Protein AF-A0A7V7C2B7-F1 (afdb_monomer)

Structure (mmCIF, N/CA/C/O backbone):
data_AF-A0A7V7C2B7-F1
#
_entry.id   AF-A0A7V7C2B7-F1
#
loop_
_atom_site.group_PDB
_atom_site.id
_atom_site.type_symbol
_atom_site.label_atom_id
_atom_site.label_alt_id
_atom_site.label_comp_id
_atom_site.label_asym_id
_atom_site.label_entity_id
_atom_site.label_seq_id
_atom_site.pdbx_PDB_ins_code
_atom_site.Cartn_x
_atom_site.Cartn_y
_atom_site.Cartn_z
_atom_site.occupancy
_atom_site.B_iso_or_equiv
_atom_site.auth_seq_id
_atom_site.auth_comp_id
_atom_site.auth_asym_id
_atom_site.auth_atom_id
_atom_site.pdbx_PDB_model_num
ATOM 1 N N . MET A 1 1 ? -8.144 16.077 -2.745 1.00 39.34 1 MET A N 1
ATOM 2 C CA . MET A 1 1 ? -8.833 15.819 -4.033 1.00 39.34 1 MET A CA 1
ATOM 3 C C . MET A 1 1 ? -8.145 14.606 -4.658 1.00 39.34 1 MET A C 1
ATOM 5 O O . MET A 1 1 ? -6.960 14.705 -4.911 1.00 39.34 1 MET A O 1
ATOM 9 N N . ARG A 1 2 ? -8.727 13.395 -4.567 1.00 42.34 2 ARG A N 1
ATOM 10 C CA . ARG A 1 2 ? -9.451 12.706 -5.670 1.00 42.34 2 ARG A CA 1
ATOM 11 C C . ARG A 1 2 ? -8.546 12.534 -6.910 1.00 42.34 2 ARG A C 1
ATOM 13 O O . ARG A 1 2 ? -8.153 13.550 -7.449 1.00 42.34 2 ARG A O 1
ATOM 20 N N . LYS A 1 3 ? -8.220 11.371 -7.480 1.00 42.06 3 LYS A N 1
ATOM 21 C CA . LYS A 1 3 ? -8.627 9.955 -7.394 1.00 42.06 3 LYS A CA 1
ATOM 22 C C . LYS A 1 3 ? -7.501 9.170 -8.101 1.00 42.06 3 LYS A C 1
ATOM 24 O O . LYS A 1 3 ? -7.078 9.616 -9.162 1.00 42.06 3 LYS A O 1
ATOM 29 N N . LEU A 1 4 ? -7.080 8.012 -7.596 1.00 44.50 4 LEU A N 1
ATOM 30 C CA . LEU A 1 4 ? -6.354 7.027 -8.406 1.00 44.50 4 LEU A CA 1
ATOM 31 C C . LEU A 1 4 ? -7.208 5.762 -8.434 1.00 44.50 4 LEU A C 1
ATOM 33 O O . LEU A 1 4 ? -7.386 5.100 -7.418 1.00 44.50 4 LEU A O 1
ATOM 37 N N . ALA A 1 5 ? -7.813 5.501 -9.586 1.00 47.56 5 ALA A N 1
ATOM 38 C CA . ALA A 1 5 ? -8.548 4.281 -9.863 1.00 47.56 5 ALA A CA 1
ATOM 39 C C . ALA A 1 5 ? -8.160 3.847 -11.274 1.00 47.56 5 ALA A C 1
ATOM 41 O O . ALA A 1 5 ? -8.656 4.397 -12.253 1.00 47.56 5 ALA A O 1
ATOM 42 N N . ILE A 1 6 ? -7.241 2.889 -11.366 1.00 46.31 6 ILE A N 1
ATOM 43 C CA . ILE A 1 6 ? -7.033 2.097 -12.575 1.00 46.31 6 ILE A CA 1
ATOM 44 C C . ILE A 1 6 ? -7.270 0.651 -12.149 1.00 46.31 6 ILE A C 1
ATOM 46 O O . ILE A 1 6 ? -6.429 0.019 -11.516 1.00 46.31 6 ILE A O 1
ATOM 50 N N . LEU A 1 7 ? -8.486 0.184 -12.422 1.00 43.44 7 LEU A N 1
ATOM 51 C CA . LEU A 1 7 ? -8.894 -1.211 -12.326 1.00 43.44 7 LEU A CA 1
ATOM 52 C C . LEU A 1 7 ? -8.332 -1.944 -13.547 1.00 43.44 7 LEU A C 1
ATOM 54 O O . LEU A 1 7 ? -8.734 -1.662 -14.674 1.00 43.44 7 LEU A O 1
ATOM 58 N N . ILE A 1 8 ? -7.407 -2.876 -13.322 1.00 43.97 8 ILE A N 1
ATOM 59 C CA . ILE A 1 8 ? -6.952 -3.822 -14.343 1.00 43.97 8 ILE A CA 1
ATOM 60 C C . ILE A 1 8 ? -7.980 -4.954 -14.393 1.00 43.97 8 ILE A C 1
ATOM 62 O O . ILE A 1 8 ? -8.055 -5.777 -13.483 1.00 43.97 8 ILE A O 1
ATOM 66 N N . ALA A 1 9 ? -8.787 -4.983 -15.451 1.00 42.19 9 ALA A N 1
ATOM 67 C CA . ALA A 1 9 ? -9.607 -6.137 -15.787 1.00 42.19 9 ALA A CA 1
ATOM 68 C C . ALA A 1 9 ? -8.742 -7.135 -16.574 1.00 42.19 9 ALA A C 1
ATOM 70 O O . ALA A 1 9 ? -8.445 -6.916 -17.747 1.00 42.19 9 ALA A O 1
ATOM 71 N N . LEU A 1 10 ? -8.322 -8.223 -15.920 1.00 39.19 10 LEU A N 1
ATOM 72 C CA . LEU A 1 10 ? -7.831 -9.416 -16.609 1.00 39.19 10 LEU A CA 1
ATOM 73 C C . LEU A 1 10 ? -8.998 -10.048 -17.377 1.00 39.19 10 LEU A C 1
ATOM 75 O O . LEU A 1 10 ? -9.906 -10.613 -16.769 1.00 39.19 10 LEU A O 1
ATOM 79 N N . ALA A 1 11 ? -8.954 -9.974 -18.705 1.00 40.75 11 ALA A N 1
ATOM 80 C CA . ALA A 1 11 ? -9.748 -10.830 -19.574 1.00 40.75 11 ALA A CA 1
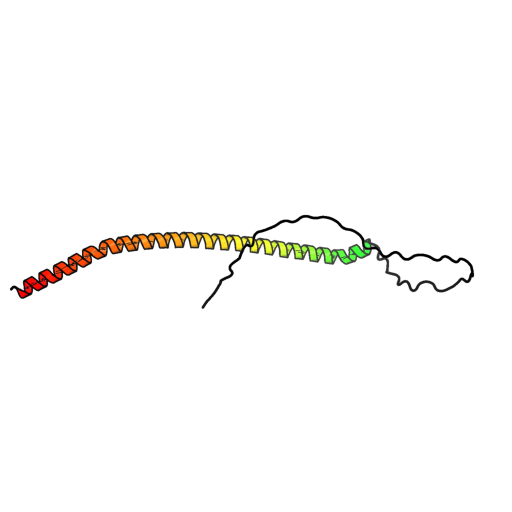ATOM 81 C C . ALA A 1 11 ? -8.902 -12.042 -19.981 1.00 40.75 11 ALA A C 1
ATOM 83 O O . ALA A 1 11 ? -7.769 -11.919 -20.445 1.00 40.75 11 ALA A O 1
ATOM 84 N N . VAL A 1 12 ? -9.475 -13.211 -19.736 1.00 40.38 12 VAL A N 1
ATOM 85 C CA . VAL A 1 12 ? -8.921 -14.545 -19.935 1.00 40.38 12 VAL A CA 1
ATOM 86 C C . VAL A 1 12 ? -9.455 -15.099 -21.272 1.00 40.38 12 VAL A C 1
ATOM 88 O O . VAL A 1 12 ? -10.630 -14.888 -21.565 1.00 40.38 12 VAL A O 1
ATOM 91 N N . LEU A 1 13 ? -8.603 -15.865 -21.985 1.00 39.09 13 LEU A N 1
ATOM 92 C CA . LEU A 1 13 ? -8.836 -16.792 -23.131 1.00 39.09 13 LEU A CA 1
ATOM 93 C C . LEU A 1 13 ? -8.844 -16.228 -24.576 1.00 39.09 13 LEU A C 1
ATOM 95 O O . LEU A 1 13 ? -9.193 -15.068 -24.768 1.00 39.09 13 LEU A O 1
ATOM 99 N N . PRO A 1 14 ? -8.628 -17.073 -25.620 1.00 45.38 14 PRO A N 1
ATOM 100 C CA . PRO A 1 14 ? -7.891 -18.350 -25.704 1.00 45.38 14 PRO A CA 1
ATOM 101 C C . PRO A 1 14 ? -6.882 -18.416 -26.881 1.00 45.38 14 PRO A C 1
ATOM 103 O O . PRO A 1 14 ? -6.876 -17.594 -27.793 1.00 45.38 14 PRO A O 1
ATOM 106 N N . ALA A 1 15 ? -6.050 -19.459 -26.868 1.00 42.66 15 ALA A N 1
ATOM 107 C CA . ALA A 1 15 ? -5.231 -19.894 -27.995 1.00 42.66 15 ALA A CA 1
ATOM 108 C C . ALA A 1 15 ? -6.091 -20.430 -29.159 1.00 42.66 15 ALA A C 1
ATOM 110 O O . ALA A 1 15 ? -6.954 -21.273 -28.930 1.00 42.66 15 ALA A O 1
ATOM 111 N N . CYS A 1 16 ? -5.779 -20.020 -30.393 1.00 32.41 16 CYS A N 1
ATOM 112 C CA . CYS A 1 16 ? -6.089 -20.760 -31.620 1.00 32.41 16 CYS A CA 1
ATOM 113 C C . CYS A 1 16 ? -4.839 -20.783 -32.510 1.00 32.41 16 CYS A C 1
ATOM 115 O O . CYS A 1 16 ? -4.294 -19.738 -32.864 1.00 32.41 16 CYS A O 1
ATOM 117 N N . SER A 1 17 ? -4.383 -21.997 -32.815 1.00 39.88 17 SER A N 1
ATOM 118 C CA . SER A 1 17 ? -3.504 -22.319 -33.942 1.00 39.88 17 SER A CA 1
ATOM 119 C C . SER A 1 17 ? -4.346 -22.463 -35.211 1.00 39.88 17 SER A C 1
ATOM 121 O O . SER A 1 17 ? -5.490 -22.878 -35.086 1.00 39.88 17 SER A O 1
ATOM 123 N N . ASP A 1 18 ? -3.773 -22.121 -36.369 1.00 35.88 18 ASP A N 1
ATOM 124 C CA . ASP A 1 18 ? -3.943 -22.727 -37.715 1.00 35.88 18 ASP A CA 1
ATOM 125 C C . ASP A 1 18 ? -3.285 -21.752 -38.721 1.00 35.88 18 ASP A C 1
ATOM 127 O O . ASP A 1 18 ? -3.603 -20.568 -38.742 1.00 35.88 18 ASP A O 1
ATOM 131 N N . SER A 1 19 ? -2.127 -22.042 -39.324 1.00 36.00 19 SER A N 1
ATOM 132 C CA . SER A 1 19 ? -1.811 -22.983 -40.415 1.00 36.00 19 SER A CA 1
ATOM 133 C C . SER A 1 19 ? -2.346 -22.563 -41.801 1.00 36.00 19 SER A C 1
ATOM 135 O O . SER A 1 19 ? -3.545 -22.479 -42.007 1.00 36.00 19 SER A O 1
ATOM 137 N N . GLN A 1 20 ? -1.382 -22.293 -42.698 1.00 37.53 20 GLN A N 1
ATOM 138 C CA . GLN A 1 20 ? -1.354 -22.289 -44.177 1.00 37.53 20 GLN A CA 1
ATOM 139 C C . GLN A 1 20 ? -2.621 -22.026 -45.014 1.00 37.53 20 GLN A C 1
ATOM 141 O O . GLN A 1 20 ? -3.570 -22.785 -44.947 1.00 37.53 20 GLN A O 1
ATOM 146 N N . GLU A 1 21 ? -2.495 -21.093 -45.970 1.00 34.81 21 GLU A N 1
ATOM 147 C CA . GLU A 1 21 ? -2.873 -21.191 -47.402 1.00 34.81 21 GLU A CA 1
ATOM 148 C C . GLU A 1 21 ? -2.442 -19.854 -48.064 1.00 34.81 21 GLU A C 1
ATOM 150 O O . GLU A 1 21 ? -2.588 -18.790 -47.478 1.00 34.81 21 GLU A O 1
ATOM 155 N N . GLY A 1 22 ? -1.773 -19.762 -49.213 1.00 31.66 22 GLY A N 1
ATOM 156 C CA . GLY A 1 22 ? -1.848 -20.621 -50.383 1.00 31.66 22 GLY A CA 1
ATOM 157 C C . GLY A 1 22 ? -2.735 -19.978 -51.457 1.00 31.66 22 GLY A C 1
ATOM 158 O O . GLY A 1 22 ? -3.903 -20.298 -51.554 1.00 31.66 22 GLY A O 1
ATOM 159 N N . GLN A 1 23 ? -2.138 -19.126 -52.301 1.00 33.81 23 GLN A N 1
ATOM 160 C CA . GLN A 1 23 ? -2.431 -19.036 -53.743 1.00 33.81 23 GLN A CA 1
ATOM 161 C C . GLN A 1 23 ? -3.825 -18.559 -54.236 1.00 33.81 23 GLN A C 1
ATOM 163 O O . GLN A 1 23 ? -4.779 -19.316 -54.351 1.00 33.81 23 GLN A O 1
ATOM 168 N N . ALA A 1 24 ? -3.858 -17.336 -54.777 1.00 35.16 24 ALA A N 1
ATOM 169 C CA . ALA A 1 24 ? -4.705 -16.947 -55.915 1.00 35.16 24 ALA A CA 1
ATOM 170 C C . ALA A 1 24 ? -3.761 -16.288 -56.942 1.00 35.16 24 ALA A C 1
ATOM 172 O O . ALA A 1 24 ? -3.213 -15.224 -56.681 1.00 35.16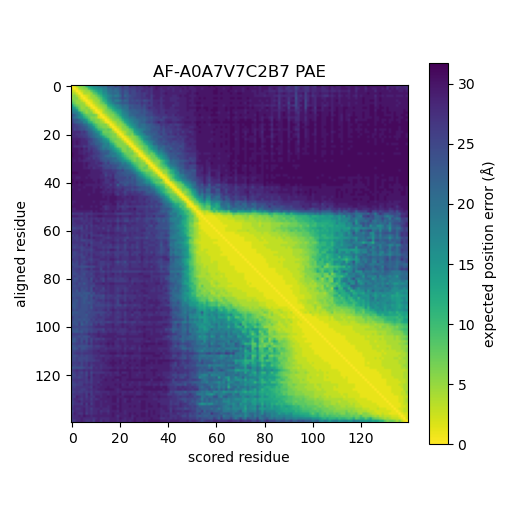 24 ALA A O 1
ATOM 173 N N . ARG A 1 25 ? -3.239 -16.993 -57.951 1.00 31.33 25 ARG A N 1
ATOM 174 C CA . ARG A 1 25 ? -3.862 -17.437 -59.211 1.00 31.33 25 ARG A CA 1
ATOM 175 C C . ARG A 1 25 ? -4.441 -16.275 -60.028 1.00 31.33 25 ARG A C 1
ATOM 177 O O . ARG A 1 25 ? -5.519 -15.772 -59.741 1.00 31.33 25 ARG A O 1
ATOM 184 N N . SER A 1 26 ? -3.733 -15.907 -61.093 1.00 37.88 26 SER A N 1
ATOM 185 C CA . SER A 1 26 ? -4.321 -15.453 -62.358 1.00 37.88 26 SER A CA 1
ATOM 186 C C . SER A 1 26 ? -3.334 -15.773 -63.480 1.00 37.88 26 SER A C 1
ATOM 188 O O . SER A 1 26 ? -2.294 -15.137 -63.629 1.00 37.88 26 SER A O 1
ATOM 190 N N . GLU A 1 27 ? -3.655 -16.851 -64.191 1.00 37.03 27 GLU A N 1
ATOM 191 C CA . GLU A 1 27 ? -3.073 -17.283 -65.458 1.00 37.03 27 GLU A CA 1
ATOM 192 C C . GLU A 1 27 ? -3.423 -16.279 -66.566 1.00 37.03 27 GLU A C 1
ATOM 194 O O . GLU A 1 27 ? -4.589 -15.929 -66.727 1.00 37.03 27 GLU A O 1
ATOM 199 N N . ALA A 1 28 ? -2.433 -15.880 -67.366 1.00 31.41 28 ALA A N 1
ATOM 200 C CA . ALA A 1 28 ? -2.631 -15.507 -68.766 1.00 31.41 28 ALA A CA 1
ATOM 201 C C . ALA A 1 28 ? -1.299 -15.626 -69.529 1.00 31.41 28 ALA A C 1
ATOM 203 O O . ALA A 1 28 ? -0.400 -14.800 -69.404 1.00 31.41 28 ALA A O 1
ATOM 204 N N . ALA A 1 29 ? -1.196 -16.676 -70.332 1.00 37.94 29 ALA A N 1
ATOM 205 C CA . ALA A 1 29 ? -0.360 -16.787 -71.528 1.00 37.94 29 ALA A CA 1
ATOM 206 C C . ALA A 1 29 ? -1.275 -17.395 -72.622 1.00 37.94 29 ALA A C 1
ATOM 208 O O . ALA A 1 29 ? -2.360 -17.862 -72.254 1.00 37.94 29 ALA A O 1
ATOM 209 N N . PRO A 1 30 ? -0.905 -17.491 -73.918 1.00 53.03 30 PRO A N 1
ATOM 210 C CA . PRO A 1 30 ? 0.348 -17.103 -74.581 1.00 53.03 30 PRO A CA 1
ATOM 211 C C . PRO A 1 30 ? 0.134 -16.389 -75.945 1.00 53.03 30 PRO A C 1
ATOM 213 O O . PRO A 1 30 ? -0.950 -16.433 -76.513 1.00 53.03 30 PRO A O 1
ATOM 216 N N . SER A 1 31 ? 1.194 -15.850 -76.558 1.00 34.00 31 SER A N 1
ATOM 217 C CA . SER A 1 31 ? 1.386 -16.000 -78.015 1.00 34.00 31 SER A CA 1
ATOM 218 C C . SER A 1 31 ? 2.821 -15.670 -78.420 1.00 34.00 31 SER A C 1
ATOM 220 O O . SER A 1 31 ? 3.286 -14.545 -78.244 1.00 34.00 31 SER A O 1
ATOM 222 N N . ALA A 1 32 ? 3.497 -16.669 -78.976 1.00 43.16 32 ALA A N 1
ATOM 223 C CA . ALA A 1 32 ? 4.754 -16.551 -79.693 1.00 43.16 32 ALA A CA 1
ATOM 224 C C . ALA A 1 32 ? 4.515 -16.002 -81.106 1.00 43.16 32 ALA A C 1
ATOM 226 O O . ALA A 1 32 ? 3.580 -16.469 -81.750 1.00 43.16 32 ALA A O 1
ATOM 227 N N . VAL A 1 33 ? 5.388 -15.112 -81.594 1.00 42.94 33 VAL A N 1
ATOM 228 C CA . VAL A 1 33 ? 5.838 -15.064 -82.999 1.00 42.94 33 VAL A CA 1
ATOM 229 C C . VAL A 1 33 ? 7.273 -14.518 -83.015 1.00 42.94 33 VAL A C 1
ATOM 231 O O . VAL A 1 33 ? 7.566 -13.496 -82.398 1.00 42.94 33 VAL A O 1
ATOM 234 N N . GLU A 1 34 ? 8.142 -15.278 -83.673 1.00 41.25 34 GLU A N 1
ATOM 235 C CA . GLU A 1 34 ? 9.562 -15.054 -83.953 1.00 41.25 34 GLU A CA 1
ATOM 236 C C . GLU A 1 34 ? 9.810 -13.967 -85.022 1.00 41.25 34 GLU A C 1
ATOM 238 O O . GLU A 1 34 ? 8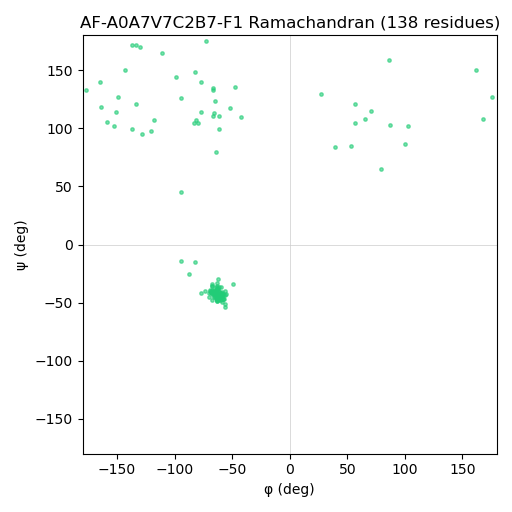.891 -13.504 -85.694 1.00 41.25 34 GLU A O 1
ATOM 243 N N . ASP A 1 35 ? 11.102 -13.677 -85.203 1.00 33.75 35 ASP A N 1
ATOM 244 C CA . ASP A 1 35 ? 11.768 -13.051 -86.354 1.00 33.75 35 ASP A CA 1
ATOM 245 C C . ASP A 1 35 ? 11.863 -11.514 -86.460 1.00 33.75 35 ASP A C 1
ATOM 247 O O . ASP A 1 35 ? 11.001 -10.812 -86.980 1.00 33.75 35 ASP A O 1
ATOM 251 N N . GLY A 1 36 ? 13.074 -11.034 -86.138 1.00 34.94 36 GLY A N 1
ATOM 252 C CA . GLY A 1 36 ? 13.891 -10.321 -87.126 1.00 34.94 36 GLY A CA 1
ATOM 253 C C . GLY A 1 36 ? 13.947 -8.794 -87.039 1.00 34.94 36 GLY A C 1
ATOM 254 O O . GLY A 1 36 ? 13.100 -8.110 -87.593 1.00 34.94 36 GLY A O 1
ATOM 255 N N . VAL A 1 37 ? 15.040 -8.253 -86.484 1.00 36.06 37 VAL A N 1
ATOM 256 C CA . VAL A 1 37 ? 15.998 -7.393 -87.219 1.00 36.06 37 VAL A CA 1
ATOM 257 C C . VAL A 1 37 ? 17.076 -6.851 -86.276 1.00 36.06 37 VAL A C 1
ATOM 259 O O . VAL A 1 37 ? 16.820 -6.246 -85.240 1.00 36.06 37 VAL A O 1
ATOM 262 N N . SER A 1 38 ? 18.316 -7.093 -86.691 1.00 48.25 38 SER A N 1
ATOM 263 C CA . SER A 1 38 ? 19.555 -6.560 -86.141 1.00 48.25 38 SER A CA 1
ATOM 264 C C . SER A 1 38 ? 19.644 -5.045 -86.322 1.00 48.25 38 SER A C 1
ATOM 266 O O . SER A 1 38 ? 19.664 -4.582 -87.457 1.00 48.25 38 SER A O 1
ATOM 268 N N . THR A 1 39 ? 19.826 -4.308 -85.225 1.00 41.56 39 THR A N 1
ATOM 269 C CA . THR A 1 39 ? 20.728 -3.146 -85.172 1.00 41.56 39 THR A CA 1
ATOM 270 C C . THR A 1 39 ? 21.262 -2.989 -83.744 1.00 41.56 39 THR A C 1
ATOM 272 O O . THR A 1 39 ? 20.519 -2.668 -82.822 1.00 41.56 39 THR A O 1
ATOM 275 N N . THR A 1 40 ? 22.563 -3.174 -83.544 1.00 43.06 40 THR A N 1
ATOM 276 C CA . THR A 1 40 ? 23.320 -2.462 -82.491 1.00 43.06 40 THR A CA 1
ATOM 277 C C . THR A 1 40 ? 24.255 -1.483 -83.226 1.00 43.06 40 THR A C 1
ATOM 279 O O . THR A 1 40 ? 24.425 -1.686 -84.433 1.00 43.06 40 THR A O 1
ATOM 282 N N . PRO A 1 41 ? 24.892 -0.455 -82.616 1.00 50.50 41 PRO A N 1
ATOM 283 C CA . PRO A 1 41 ? 25.078 -0.198 -81.176 1.00 50.50 41 PRO A CA 1
ATOM 284 C C . PRO A 1 41 ? 25.010 1.296 -80.741 1.00 50.50 41 PRO A C 1
ATOM 286 O O . PRO A 1 41 ? 25.474 2.165 -81.472 1.00 50.50 41 PRO A O 1
ATOM 289 N N . LYS A 1 42 ? 24.561 1.598 -79.508 1.00 44.53 42 LYS A N 1
ATOM 290 C CA . LYS A 1 42 ? 25.092 2.643 -78.580 1.00 44.53 42 LYS A CA 1
ATOM 291 C C . LYS A 1 42 ? 24.076 3.002 -77.487 1.00 44.53 42 LYS A C 1
ATOM 293 O O . LYS A 1 42 ? 22.881 2.950 -77.719 1.00 44.53 42 LYS A O 1
ATOM 298 N N . GLU A 1 43 ? 24.618 3.403 -76.333 1.00 42.56 43 GLU A N 1
ATOM 299 C CA . GLU A 1 43 ? 23.942 3.929 -75.128 1.00 42.56 43 GLU A CA 1
ATOM 300 C C . GLU A 1 43 ? 23.315 2.839 -74.243 1.00 42.56 43 GLU A C 1
ATOM 302 O O . GLU A 1 43 ? 22.113 2.670 -74.123 1.00 42.56 43 GLU A O 1
ATOM 307 N N . SER A 1 44 ? 24.114 1.951 -73.649 1.00 44.59 44 SER A N 1
ATOM 308 C CA . SER A 1 44 ? 24.895 2.236 -72.432 1.00 44.59 44 SER A CA 1
ATOM 309 C C . SER A 1 44 ? 24.149 3.087 -71.394 1.00 44.59 44 SER A C 1
ATOM 311 O O . SER A 1 44 ? 24.357 4.285 -71.271 1.00 44.59 44 SER A O 1
ATOM 313 N N . ARG A 1 45 ? 23.353 2.378 -70.585 1.00 46.88 45 ARG A N 1
ATOM 314 C CA . ARG A 1 45 ? 23.329 2.457 -69.114 1.00 46.88 45 ARG A CA 1
ATOM 315 C C . ARG A 1 45 ? 23.154 3.856 -68.505 1.00 46.88 45 ARG A C 1
ATOM 317 O O . ARG A 1 45 ? 24.086 4.425 -67.951 1.00 46.88 45 ARG A O 1
ATOM 324 N N . LEU A 1 46 ? 21.896 4.267 -68.390 1.00 45.06 46 LEU A N 1
ATOM 325 C CA . LEU A 1 46 ? 21.394 4.994 -67.216 1.00 45.06 46 LEU A CA 1
ATOM 326 C C . LEU A 1 46 ? 20.754 4.006 -66.223 1.00 45.06 46 LEU A C 1
ATOM 328 O O . LEU A 1 46 ? 19.673 4.222 -65.694 1.00 45.06 46 LEU A O 1
ATOM 332 N N . ALA A 1 47 ? 21.430 2.884 -65.962 1.00 48.28 47 ALA A N 1
ATOM 333 C CA . ALA A 1 47 ? 21.252 2.212 -64.684 1.00 48.28 47 ALA A CA 1
ATOM 334 C C . ALA A 1 47 ? 22.116 3.015 -63.719 1.00 48.28 47 ALA A C 1
ATOM 336 O O . ALA A 1 47 ? 23.341 2.958 -63.824 1.00 48.28 47 ALA A O 1
ATOM 337 N N . ALA A 1 48 ? 21.482 3.835 -62.877 1.00 48.03 48 ALA A N 1
ATOM 338 C CA . ALA A 1 48 ? 22.145 4.543 -61.795 1.00 48.03 48 ALA A CA 1
ATOM 339 C C . ALA A 1 48 ? 23.129 3.576 -61.131 1.00 48.03 48 ALA A C 1
ATOM 341 O O . ALA A 1 48 ? 22.717 2.574 -60.546 1.00 48.03 48 ALA A O 1
ATOM 342 N N . ALA A 1 49 ? 24.426 3.824 -61.319 1.00 53.59 49 ALA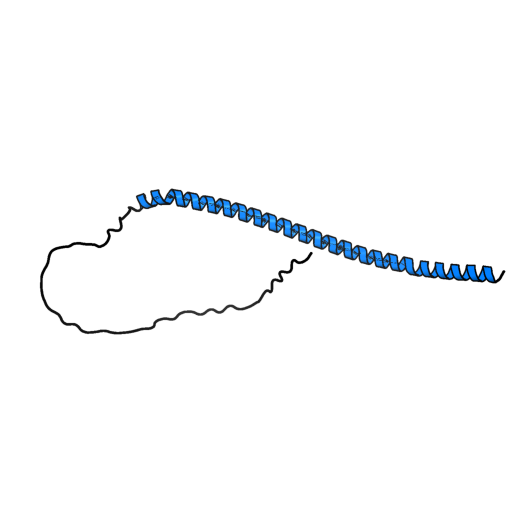 A N 1
ATOM 343 C CA . ALA A 1 49 ? 25.458 3.056 -60.661 1.00 53.59 49 ALA A CA 1
ATOM 344 C C . ALA A 1 49 ? 25.250 3.285 -59.166 1.00 53.59 49 ALA A C 1
ATOM 346 O O . ALA A 1 49 ? 25.612 4.335 -58.639 1.00 53.59 49 ALA A O 1
ATOM 347 N N . GLN A 1 50 ? 24.608 2.327 -58.496 1.00 53.31 50 GLN A N 1
ATOM 348 C CA . GLN A 1 50 ? 24.751 2.178 -57.059 1.00 53.31 50 GLN A CA 1
ATOM 349 C C . GLN A 1 50 ? 26.263 2.122 -56.835 1.00 53.31 50 GLN A C 1
ATOM 351 O O . GLN A 1 50 ? 26.912 1.245 -57.416 1.00 53.31 50 GLN A O 1
ATOM 356 N N . PRO A 1 51 ? 26.872 3.075 -56.110 1.00 58.44 51 PRO A N 1
ATOM 357 C CA . PRO A 1 51 ? 28.268 2.925 -55.769 1.00 58.44 51 PRO A CA 1
ATOM 358 C C . PRO A 1 51 ? 28.350 1.652 -54.928 1.00 58.44 51 PRO A C 1
ATOM 360 O O . PRO A 1 51 ? 27.828 1.608 -53.816 1.00 58.44 51 PRO A O 1
ATOM 363 N N . GLU A 1 52 ? 28.948 0.600 -55.483 1.00 62.84 52 GLU A N 1
ATOM 364 C CA . GLU A 1 52 ? 29.310 -0.623 -54.768 1.00 62.84 52 GLU A CA 1
ATOM 365 C C . GLU A 1 52 ? 30.361 -0.229 -53.719 1.00 62.84 52 GLU A C 1
ATOM 367 O O . GLU A 1 52 ? 31.573 -0.320 -53.926 1.00 62.84 52 GLU A O 1
ATOM 372 N N . VAL A 1 53 ? 29.906 0.340 -52.600 1.00 71.62 53 VAL A N 1
ATOM 373 C CA . VAL A 1 53 ? 30.772 0.660 -51.472 1.00 71.62 53 VAL A CA 1
ATOM 374 C C . VAL A 1 53 ? 31.257 -0.676 -50.934 1.00 71.62 53 VAL A C 1
ATOM 376 O O . VAL A 1 53 ? 30.462 -1.467 -50.430 1.00 71.62 53 VAL A O 1
ATOM 379 N N . SER A 1 54 ? 32.561 -0.937 -51.060 1.00 86.88 54 SER A N 1
ATOM 380 C CA . SER A 1 54 ? 33.165 -2.170 -50.551 1.00 86.88 54 SER A CA 1
ATOM 381 C C . SER A 1 54 ? 32.706 -2.425 -49.107 1.00 86.88 54 SER A C 1
ATOM 383 O O . SER A 1 54 ? 32.739 -1.485 -48.300 1.00 86.88 54 SER A O 1
ATOM 385 N N . PRO A 1 55 ? 32.329 -3.666 -48.743 1.00 88.25 55 PRO A N 1
ATOM 386 C CA . PRO A 1 55 ? 31.818 -3.991 -47.411 1.00 88.25 55 PRO A CA 1
ATOM 387 C C . PRO A 1 55 ? 32.686 -3.463 -46.265 1.00 88.25 55 PRO A C 1
ATOM 389 O O . PRO A 1 55 ? 32.164 -3.033 -45.241 1.00 88.25 55 PRO A O 1
ATOM 392 N N . LYS A 1 56 ? 34.011 -3.419 -46.455 1.00 87.00 56 LYS A N 1
ATOM 393 C CA . LYS A 1 56 ? 34.954 -2.873 -45.472 1.00 87.00 56 LYS A CA 1
ATOM 394 C C . LYS A 1 56 ? 34.777 -1.369 -45.253 1.00 87.00 56 LYS A C 1
ATOM 396 O O . LYS A 1 56 ? 34.704 -0.925 -44.116 1.00 87.00 56 LYS A O 1
ATOM 401 N N . LYS A 1 57 ? 34.640 -0.593 -46.330 1.00 88.19 57 LYS A N 1
ATOM 402 C CA . LYS A 1 57 ? 34.416 0.856 -46.244 1.00 88.19 57 LYS A CA 1
ATOM 403 C C . LYS A 1 57 ? 33.054 1.163 -45.612 1.00 88.19 57 LYS A C 1
ATOM 405 O O . LYS A 1 57 ? 32.961 2.020 -44.743 1.00 88.19 57 LYS A O 1
ATOM 410 N N . ARG A 1 58 ? 32.022 0.392 -45.973 1.00 83.88 58 ARG A N 1
ATOM 411 C CA . ARG A 1 58 ? 30.690 0.499 -45.360 1.00 83.88 58 ARG A CA 1
ATOM 412 C C . ARG A 1 58 ? 30.703 0.147 -43.868 1.00 83.88 58 ARG A C 1
ATOM 414 O O . ARG A 1 58 ? 30.011 0.788 -43.083 1.00 83.88 58 ARG A O 1
ATOM 421 N N . TRP A 1 59 ? 31.489 -0.854 -43.475 1.00 79.75 59 TRP A N 1
ATOM 422 C CA . TRP A 1 59 ? 31.708 -1.201 -42.072 1.00 79.75 59 TRP A CA 1
ATOM 423 C C . TRP A 1 59 ? 32.398 -0.068 -41.312 1.00 79.75 59 TRP A C 1
ATOM 425 O O . TRP A 1 59 ? 31.918 0.313 -40.251 1.00 79.75 59 TRP A O 1
ATOM 435 N N . ASP A 1 60 ? 33.469 0.505 -41.859 1.00 91.94 60 ASP A N 1
ATOM 436 C CA . ASP A 1 60 ? 34.198 1.601 -41.212 1.00 91.94 60 ASP A CA 1
ATOM 437 C C . ASP A 1 60 ? 33.322 2.860 -41.038 1.00 91.94 60 ASP A C 1
ATOM 439 O O . ASP A 1 60 ? 33.429 3.538 -40.017 1.00 91.94 60 ASP A O 1
ATOM 443 N N . GLU A 1 61 ? 32.395 3.123 -41.968 1.00 89.81 61 GLU A N 1
ATOM 444 C CA . GLU A 1 61 ? 31.398 4.205 -41.874 1.00 89.81 61 GLU A CA 1
ATOM 445 C C . GLU A 1 61 ? 30.320 3.944 -40.804 1.00 89.81 61 GLU A C 1
ATOM 447 O O . GLU A 1 61 ? 29.935 4.856 -40.073 1.00 89.81 61 GLU A O 1
ATOM 452 N N . LEU A 1 62 ? 29.819 2.707 -40.691 1.00 89.06 62 LEU A N 1
ATOM 453 C CA . LEU A 1 62 ? 28.719 2.363 -39.778 1.00 89.06 62 LEU A CA 1
ATOM 454 C C . LEU A 1 62 ? 29.180 1.994 -38.365 1.00 89.06 62 LEU A C 1
ATOM 456 O O . LEU A 1 62 ? 28.414 2.132 -37.410 1.00 89.06 62 LEU A O 1
ATOM 460 N N . ARG A 1 63 ? 30.415 1.512 -38.211 1.00 90.25 63 ARG A N 1
ATOM 461 C CA . ARG A 1 63 ? 30.951 1.013 -36.940 1.00 90.25 63 ARG A CA 1
ATOM 462 C C . ARG A 1 63 ? 30.859 2.039 -35.800 1.00 90.25 63 ARG A C 1
ATOM 464 O O . ARG A 1 63 ? 30.463 1.621 -34.713 1.00 90.25 63 ARG A O 1
ATOM 471 N N . PRO A 1 64 ? 31.160 3.340 -35.986 1.00 89.50 64 PRO A N 1
ATOM 472 C CA . PRO A 1 64 ? 31.010 4.330 -34.918 1.00 89.50 64 PRO A CA 1
ATOM 473 C C . PRO A 1 64 ? 29.552 4.501 -34.472 1.00 89.50 64 PRO A C 1
ATOM 475 O O . PRO A 1 64 ? 29.278 4.487 -33.275 1.00 89.50 64 PRO A O 1
ATOM 478 N N . ALA A 1 65 ? 28.612 4.576 -35.423 1.00 85.75 65 ALA A N 1
ATOM 479 C CA . ALA A 1 65 ? 27.183 4.692 -35.129 1.00 85.75 65 ALA A CA 1
ATOM 480 C C . ALA A 1 65 ? 26.643 3.440 -34.419 1.00 85.75 65 ALA A C 1
ATOM 482 O O . ALA A 1 65 ? 25.884 3.549 -33.461 1.00 85.75 65 ALA A O 1
ATOM 483 N N . TYR A 1 66 ? 27.088 2.250 -34.837 1.00 86.62 66 TYR A N 1
ATOM 484 C CA . TYR A 1 66 ? 26.765 0.995 -34.158 1.00 86.62 66 TYR A CA 1
ATOM 485 C C . TYR A 1 66 ? 27.285 0.968 -32.715 1.00 86.62 66 TYR A C 1
ATOM 487 O O . TYR A 1 66 ? 26.558 0.558 -31.814 1.00 86.62 66 TYR A O 1
ATOM 495 N N . ILE A 1 67 ? 28.531 1.399 -32.484 1.00 86.75 67 ILE A N 1
ATOM 496 C CA . ILE A 1 67 ? 29.111 1.454 -31.134 1.00 86.75 67 ILE A CA 1
ATOM 497 C C . ILE A 1 67 ? 28.322 2.438 -30.260 1.00 86.75 67 ILE A C 1
ATOM 499 O O . ILE A 1 67 ? 27.924 2.046 -29.168 1.00 86.75 67 I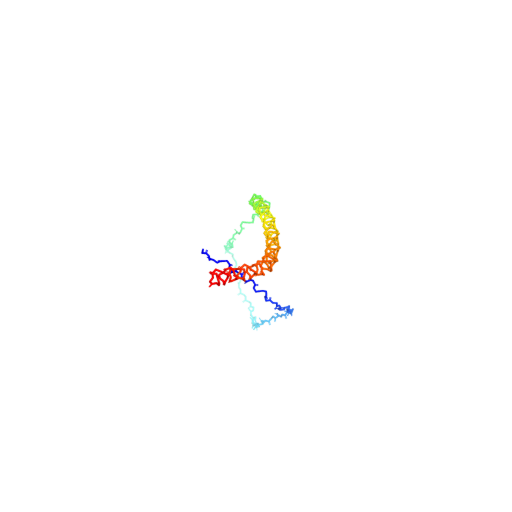LE A O 1
ATOM 503 N N . SER A 1 68 ? 28.015 3.640 -30.766 1.00 86.44 68 SER A N 1
ATOM 504 C CA . SER A 1 68 ? 27.186 4.632 -30.056 1.00 86.44 68 SER A CA 1
ATOM 505 C C . SER A 1 68 ? 25.826 4.051 -29.680 1.00 86.44 68 SER A C 1
ATOM 507 O O . SER A 1 68 ? 25.483 3.993 -28.505 1.00 86.44 68 SER A O 1
ATOM 509 N N . ALA A 1 69 ? 25.098 3.500 -30.655 1.00 75.31 69 ALA A N 1
ATOM 510 C CA . ALA A 1 69 ? 23.773 2.928 -30.432 1.00 75.31 69 ALA A CA 1
ATOM 511 C C . ALA A 1 69 ? 23.796 1.744 -29.449 1.00 75.31 69 ALA A C 1
ATOM 513 O O . ALA A 1 69 ? 22.887 1.575 -28.637 1.00 75.31 69 ALA A O 1
ATOM 514 N N . ARG A 1 70 ? 24.843 0.911 -29.496 1.00 87.00 70 ARG A N 1
ATOM 515 C CA . ARG A 1 70 ? 25.032 -0.199 -28.553 1.00 87.00 70 ARG A CA 1
ATOM 516 C C . ARG A 1 70 ? 25.279 0.310 -27.135 1.00 87.00 70 ARG A C 1
ATOM 518 O O . ARG A 1 70 ? 24.768 -0.286 -26.186 1.00 87.00 70 ARG A O 1
ATOM 525 N N . ASP A 1 71 ? 26.091 1.347 -26.985 1.00 87.62 71 ASP A N 1
ATOM 526 C CA . ASP A 1 71 ? 26.452 1.886 -25.678 1.00 87.62 71 ASP A CA 1
ATOM 527 C C . ASP A 1 71 ? 25.266 2.662 -25.069 1.00 87.62 71 ASP A C 1
ATOM 529 O O . ASP A 1 71 ? 24.927 2.421 -23.911 1.00 87.62 71 ASP A O 1
ATOM 533 N N . GLU A 1 72 ? 24.527 3.431 -25.876 1.00 78.62 72 GLU A N 1
ATOM 534 C CA . GLU A 1 72 ? 23.239 4.041 -25.505 1.00 78.62 72 GLU A CA 1
ATOM 535 C C . GLU A 1 72 ? 22.215 2.985 -25.063 1.00 78.62 72 GLU A C 1
ATOM 537 O O . GLU A 1 72 ? 21.593 3.113 -24.008 1.00 78.62 72 GLU A O 1
ATOM 542 N N . TYR A 1 73 ? 22.070 1.891 -25.821 1.00 80.06 73 TYR A N 1
ATOM 543 C CA . TYR A 1 73 ? 21.188 0.785 -25.443 1.00 80.06 73 TYR A CA 1
ATOM 544 C C . TYR A 1 73 ? 21.568 0.188 -24.083 1.00 80.06 73 TYR A C 1
ATOM 546 O O . TYR A 1 73 ? 20.695 -0.101 -23.263 1.00 80.06 73 TYR A O 1
ATOM 554 N N . ARG A 1 74 ? 22.868 -0.002 -23.823 1.00 85.81 74 ARG A N 1
ATOM 555 C CA . ARG A 1 74 ? 23.354 -0.548 -22.548 1.00 85.81 74 ARG A CA 1
ATOM 556 C C . ARG A 1 74 ? 23.069 0.392 -21.385 1.00 85.81 74 ARG A C 1
ATOM 558 O O . ARG A 1 74 ? 22.631 -0.083 -20.341 1.00 85.81 74 ARG A O 1
ATOM 565 N N . GLU A 1 75 ? 23.283 1.690 -21.567 1.00 90.44 75 GLU A N 1
ATOM 566 C CA . GLU A 1 75 ? 22.985 2.691 -20.545 1.00 90.44 75 GLU A CA 1
ATOM 567 C C . GLU A 1 75 ? 21.484 2.737 -20.237 1.00 90.44 75 GLU A C 1
ATOM 569 O O . GLU A 1 75 ? 21.081 2.634 -19.077 1.00 90.44 75 GLU A O 1
ATOM 574 N N . ILE A 1 76 ? 20.642 2.803 -21.273 1.00 87.50 76 ILE A N 1
ATOM 575 C CA . ILE A 1 76 ? 19.183 2.788 -21.121 1.00 87.50 76 ILE A CA 1
ATOM 576 C C . ILE A 1 76 ? 18.738 1.502 -20.419 1.00 87.50 76 ILE A C 1
ATOM 578 O O . ILE A 1 76 ? 17.919 1.553 -19.502 1.00 87.50 76 ILE A O 1
ATOM 582 N N . ARG A 1 77 ? 19.298 0.346 -20.797 1.00 85.94 77 ARG A N 1
ATOM 583 C CA . ARG A 1 77 ? 18.970 -0.935 -20.164 1.00 85.94 77 ARG A CA 1
ATOM 584 C C . ARG A 1 77 ? 19.375 -0.974 -18.692 1.00 85.94 77 ARG A C 1
ATOM 586 O O . ARG A 1 77 ? 18.614 -1.496 -17.881 1.00 85.94 77 ARG A O 1
ATOM 593 N N . ALA A 1 78 ? 20.540 -0.434 -18.342 1.00 88.00 78 ALA A N 1
ATOM 594 C CA . ALA A 1 78 ? 20.991 -0.360 -16.956 1.00 88.00 78 ALA A CA 1
ATOM 595 C C . ALA A 1 78 ? 20.056 0.519 -16.112 1.00 88.00 78 ALA A C 1
ATOM 597 O O . ALA A 1 78 ? 19.601 0.084 -15.057 1.00 88.00 78 ALA A O 1
ATOM 598 N N . ARG A 1 79 ? 19.689 1.702 -16.622 1.00 83.56 79 ARG A N 1
ATOM 599 C CA . ARG A 1 79 ? 18.749 2.617 -15.955 1.00 83.56 79 ARG A CA 1
ATOM 600 C C . ARG A 1 79 ? 17.348 2.022 -15.824 1.00 83.56 79 ARG A C 1
ATOM 602 O O . ARG A 1 79 ? 16.686 2.241 -14.816 1.00 83.56 79 ARG A O 1
ATOM 609 N N . LEU A 1 80 ? 16.890 1.261 -16.819 1.00 86.62 80 LEU A N 1
ATOM 610 C CA . LEU A 1 80 ? 15.613 0.554 -16.736 1.00 86.62 80 LEU A CA 1
ATOM 611 C C . LEU A 1 80 ? 15.635 -0.490 -15.616 1.00 86.62 80 LEU A C 1
ATOM 613 O O . LEU A 1 80 ? 14.730 -0.493 -14.790 1.00 86.62 80 LEU A O 1
ATOM 617 N N . ASN A 1 81 ? 16.677 -1.324 -15.556 1.00 87.19 81 ASN A N 1
ATOM 618 C CA . ASN A 1 81 ? 16.814 -2.323 -14.495 1.00 87.19 81 ASN A CA 1
ATOM 619 C C . ASN A 1 81 ? 16.862 -1.658 -13.104 1.00 87.19 81 ASN A C 1
ATOM 621 O O . ASN A 1 81 ? 16.218 -2.137 -12.178 1.00 87.19 81 ASN A O 1
ATOM 625 N N . GLU A 1 82 ? 17.582 -0.541 -12.956 1.00 92.19 82 GLU A N 1
ATOM 626 C CA . GLU A 1 82 ? 17.604 0.239 -11.710 1.00 92.19 82 GLU A CA 1
ATOM 627 C C . GLU A 1 82 ? 16.193 0.701 -11.316 1.00 92.19 82 GLU A C 1
ATOM 629 O O . GLU A 1 82 ? 15.765 0.494 -10.182 1.00 92.19 82 GLU A O 1
ATOM 634 N N . LYS A 1 83 ? 15.423 1.246 -12.267 1.00 83.88 83 LYS A N 1
ATOM 635 C CA . LYS A 1 83 ? 14.042 1.679 -12.014 1.00 83.88 83 LYS A CA 1
ATOM 636 C C . LYS A 1 83 ? 13.084 0.527 -11.723 1.00 83.88 83 LYS A C 1
ATOM 638 O O . LYS A 1 83 ? 12.178 0.698 -10.911 1.00 83.88 83 LYS A O 1
ATOM 643 N N . GLU A 1 84 ? 13.271 -0.635 -12.342 1.00 88.31 84 GLU A N 1
ATOM 644 C CA . GLU A 1 84 ? 12.504 -1.842 -12.020 1.00 88.31 84 GLU A CA 1
ATOM 645 C C . GLU A 1 84 ? 12.768 -2.304 -10.581 1.00 88.31 84 GLU A C 1
ATOM 647 O O . GLU A 1 84 ? 11.819 -2.627 -9.866 1.00 88.31 84 GLU A O 1
ATOM 652 N N . GLU A 1 85 ? 14.024 -2.294 -10.131 1.00 91.56 85 GLU A N 1
ATOM 653 C CA . GLU A 1 85 ? 14.378 -2.650 -8.753 1.00 91.56 85 GLU A CA 1
ATOM 654 C C . GLU A 1 85 ? 13.881 -1.612 -7.737 1.00 91.56 85 GLU A C 1
ATOM 656 O O . GLU A 1 85 ? 13.303 -1.990 -6.717 1.00 91.56 85 GLU A O 1
ATOM 661 N N . GLU A 1 86 ? 13.996 -0.311 -8.030 1.00 89.44 86 GLU A N 1
ATOM 662 C CA . GLU A 1 86 ? 13.388 0.746 -7.208 1.00 89.44 86 GLU A CA 1
ATOM 663 C C . GLU A 1 86 ? 11.870 0.542 -7.063 1.00 89.44 86 GLU A C 1
ATOM 665 O O . GLU A 1 86 ? 11.322 0.659 -5.964 1.00 89.44 86 GLU A O 1
ATOM 670 N N . LEU A 1 87 ? 11.180 0.201 -8.157 1.00 86.25 87 LEU A N 1
ATOM 671 C CA . LEU A 1 87 ? 9.735 -0.024 -8.152 1.00 86.25 87 LEU A CA 1
ATOM 672 C C . LEU A 1 87 ? 9.365 -1.294 -7.374 1.00 86.25 87 LEU A C 1
ATOM 674 O O . LEU A 1 87 ? 8.404 -1.274 -6.601 1.00 86.25 87 LEU A O 1
ATOM 678 N N . LYS A 1 88 ? 10.134 -2.381 -7.505 1.00 89.00 88 LYS A N 1
ATOM 679 C CA . LYS A 1 88 ? 9.964 -3.592 -6.680 1.00 89.00 88 LYS A CA 1
ATOM 680 C C . LYS A 1 88 ? 10.156 -3.293 -5.195 1.00 89.00 88 LYS A C 1
ATOM 682 O O . LYS A 1 88 ? 9.332 -3.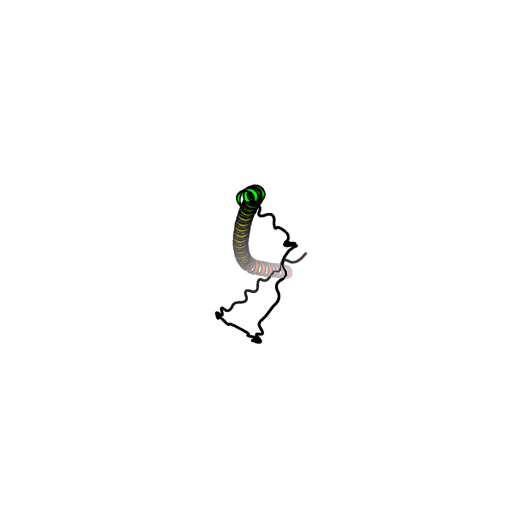704 -4.383 1.00 89.00 88 LYS A O 1
ATOM 687 N N . ALA A 1 89 ? 11.190 -2.537 -4.833 1.00 89.50 89 ALA A N 1
ATOM 688 C CA . ALA A 1 89 ? 11.440 -2.157 -3.447 1.00 89.50 89 ALA A CA 1
ATOM 689 C C . ALA A 1 89 ? 10.312 -1.273 -2.887 1.00 89.50 89 ALA A C 1
ATOM 691 O O . ALA A 1 89 ? 9.798 -1.544 -1.802 1.00 89.50 89 ALA A O 1
ATOM 692 N N . ALA A 1 90 ? 9.870 -0.263 -3.643 1.00 84.94 90 ALA A N 1
ATOM 693 C CA . ALA A 1 90 ? 8.781 0.623 -3.234 1.00 84.94 90 ALA A CA 1
ATOM 694 C C . ALA A 1 90 ? 7.438 -0.115 -3.108 1.00 84.94 90 ALA A C 1
ATOM 696 O O . ALA A 1 90 ? 6.679 0.125 -2.171 1.00 84.94 90 ALA A O 1
ATOM 697 N N . THR A 1 91 ? 7.135 -1.036 -4.026 1.00 88.69 91 THR A N 1
ATOM 698 C CA . THR A 1 91 ? 5.909 -1.850 -3.959 1.00 88.69 91 THR A CA 1
ATOM 699 C C . THR A 1 91 ? 5.939 -2.835 -2.794 1.00 88.69 91 THR A C 1
ATOM 701 O O . THR A 1 91 ? 4.939 -2.952 -2.086 1.00 88.69 91 THR A O 1
ATOM 704 N N . ALA A 1 92 ? 7.082 -3.473 -2.530 1.00 90.06 92 ALA A N 1
ATOM 705 C CA . ALA A 1 92 ? 7.263 -4.330 -1.364 1.00 90.06 92 ALA A CA 1
ATOM 706 C C . ALA A 1 92 ? 7.095 -3.543 -0.053 1.00 90.06 92 ALA A C 1
ATOM 708 O O . ALA A 1 92 ? 6.318 -3.962 0.805 1.00 90.06 92 ALA A O 1
ATOM 709 N N . ALA A 1 93 ? 7.735 -2.375 0.073 1.00 89.19 93 ALA A N 1
ATOM 710 C CA . ALA A 1 93 ? 7.600 -1.502 1.240 1.00 89.19 93 ALA A CA 1
ATOM 711 C C . ALA A 1 93 ? 6.142 -1.071 1.465 1.00 89.19 93 ALA A C 1
ATOM 713 O O . ALA A 1 93 ? 5.595 -1.285 2.544 1.00 89.19 93 ALA A O 1
ATOM 714 N N . ASN A 1 94 ? 5.468 -0.590 0.415 1.00 89.94 94 ASN A N 1
ATOM 715 C CA . ASN A 1 94 ? 4.057 -0.209 0.491 1.00 89.94 94 ASN A CA 1
ATOM 716 C C . ASN A 1 94 ? 3.154 -1.386 0.896 1.00 89.94 94 ASN A C 1
ATOM 718 O O . ASN A 1 94 ? 2.180 -1.196 1.622 1.00 89.94 94 ASN A O 1
ATOM 722 N N . SER A 1 95 ? 3.458 -2.604 0.435 1.00 90.19 95 SER A N 1
ATOM 723 C CA . SER A 1 95 ? 2.691 -3.797 0.811 1.00 90.19 95 SER A CA 1
ATOM 724 C C . SER A 1 95 ? 2.894 -4.187 2.279 1.00 90.19 95 SER A C 1
ATOM 726 O O . SER A 1 95 ? 1.927 -4.543 2.953 1.00 90.19 95 SER A O 1
ATOM 728 N N . A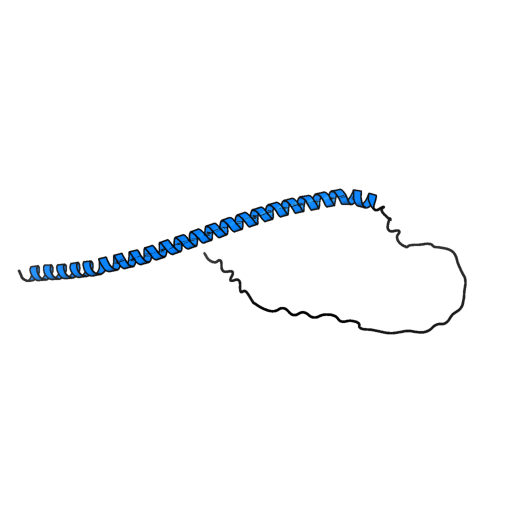LA A 1 96 ? 4.121 -4.061 2.794 1.00 89.44 96 ALA A N 1
ATOM 729 C CA . ALA A 1 96 ? 4.438 -4.325 4.192 1.00 89.44 96 ALA A CA 1
ATOM 730 C C . ALA A 1 96 ? 3.765 -3.300 5.116 1.00 89.44 96 ALA A C 1
ATOM 732 O O . ALA A 1 96 ? 3.147 -3.679 6.111 1.00 89.44 96 ALA A O 1
ATOM 733 N N . ASP A 1 97 ? 3.804 -2.018 4.746 1.00 93.12 97 ASP A N 1
ATOM 734 C CA . ASP A 1 97 ? 3.127 -0.949 5.483 1.00 93.12 97 ASP A CA 1
ATOM 735 C C . ASP A 1 97 ? 1.603 -1.138 5.485 1.00 93.12 97 ASP A C 1
ATOM 737 O O . ASP A 1 97 ? 0.961 -0.983 6.524 1.00 93.12 97 ASP A O 1
ATOM 741 N N . ALA A 1 98 ? 1.010 -1.538 4.354 1.00 84.94 98 ALA A N 1
ATOM 742 C CA . ALA A 1 98 ? -0.421 -1.833 4.276 1.00 84.94 98 ALA A CA 1
ATOM 743 C C . ALA A 1 98 ? -0.826 -3.009 5.181 1.00 84.94 98 ALA A C 1
ATOM 745 O O . ALA A 1 98 ? -1.848 -2.931 5.868 1.00 84.94 98 ALA A O 1
ATOM 746 N N . ALA A 1 99 ? -0.023 -4.077 5.219 1.00 89.94 99 ALA A N 1
ATOM 747 C CA . ALA A 1 99 ? -0.257 -5.212 6.108 1.00 89.94 99 ALA A CA 1
ATOM 748 C C . ALA A 1 99 ? -0.168 -4.798 7.585 1.00 89.94 99 ALA A C 1
ATOM 750 O O . ALA A 1 99 ? -1.069 -5.108 8.366 1.00 89.94 99 ALA A O 1
ATOM 751 N N . ARG A 1 100 ? 0.861 -4.022 7.948 1.00 93.12 100 ARG A N 1
ATOM 752 C CA . ARG A 1 100 ? 1.053 -3.518 9.313 1.00 93.12 100 ARG A CA 1
ATOM 753 C C . ARG A 1 100 ? -0.105 -2.628 9.765 1.00 93.12 100 ARG A C 1
ATOM 755 O O . ARG A 1 100 ? -0.651 -2.832 10.843 1.00 93.12 100 ARG A O 1
ATOM 762 N N . LEU A 1 101 ? -0.525 -1.678 8.926 1.00 89.50 101 LEU A N 1
ATOM 763 C CA . LEU A 1 101 ? -1.660 -0.796 9.220 1.00 89.50 101 LEU A CA 1
ATOM 764 C C . LEU A 1 101 ? -2.977 -1.569 9.346 1.00 89.50 101 LEU A C 1
ATOM 766 O O . LEU A 1 101 ? -3.814 -1.216 10.174 1.00 89.50 101 LEU A O 1
ATOM 770 N N . SER A 1 102 ? -3.171 -2.622 8.547 1.00 86.94 102 SER A N 1
ATOM 771 C CA . SER A 1 102 ? -4.342 -3.494 8.672 1.00 86.94 102 SER A CA 1
ATOM 772 C C . SER A 1 102 ? -4.362 -4.216 10.019 1.00 86.94 102 SER A C 1
ATOM 774 O O . SER A 1 102 ? -5.422 -4.326 10.635 1.00 86.94 102 SER A O 1
ATOM 776 N N . GLU A 1 103 ? -3.210 -4.697 10.485 1.00 95.75 103 GLU A N 1
ATOM 777 C CA . GLU A 1 103 ? -3.090 -5.353 11.785 1.00 95.75 103 GLU A CA 1
ATOM 778 C C . GLU A 1 103 ? -3.320 -4.368 12.940 1.00 95.75 103 GLU A C 1
ATOM 780 O O . GLU A 1 103 ? -4.143 -4.635 13.817 1.00 95.75 103 GLU A O 1
ATOM 785 N N . GLU A 1 104 ? -2.676 -3.197 12.909 1.00 93.50 104 GLU A N 1
ATOM 786 C CA . GLU A 1 104 ? -2.881 -2.125 13.894 1.00 93.50 104 GLU A CA 1
ATOM 787 C C . GLU A 1 104 ? -4.361 -1.700 13.967 1.00 93.50 104 GLU A C 1
ATOM 789 O O . GLU A 1 104 ? -4.906 -1.490 15.054 1.00 93.50 104 GLU A O 1
ATOM 794 N N . LEU A 1 105 ? -5.047 -1.618 12.822 1.00 89.06 105 LEU A N 1
ATOM 795 C CA . LEU A 1 105 ? -6.465 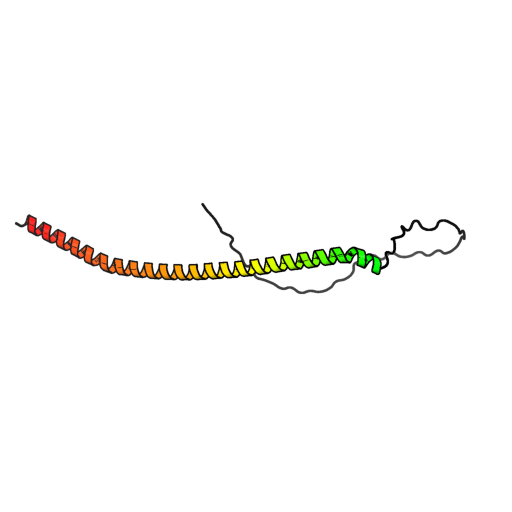-1.268 12.748 1.00 89.06 105 LEU A CA 1
ATOM 796 C C . LEU A 1 105 ? -7.370 -2.349 13.358 1.00 89.06 105 LEU A C 1
ATOM 798 O O . LEU A 1 105 ? -8.326 -2.008 14.058 1.00 89.06 105 LEU A O 1
ATOM 802 N N . GLU A 1 106 ? -7.083 -3.633 13.137 1.00 92.00 106 GLU A N 1
ATOM 803 C CA . GLU A 1 106 ? -7.821 -4.720 13.795 1.00 92.00 106 GLU A CA 1
ATOM 804 C C . GLU A 1 106 ? -7.570 -4.757 15.305 1.00 92.00 106 GLU A C 1
ATOM 806 O O . GLU A 1 106 ? -8.517 -4.859 16.090 1.00 92.00 106 GLU A O 1
ATOM 811 N N . GLN A 1 107 ? -6.323 -4.565 15.741 1.00 91.44 107 GLN A N 1
ATOM 812 C CA . GLN A 1 107 ? -6.003 -4.441 17.164 1.00 91.44 107 GLN A CA 1
ATOM 813 C C . GLN A 1 107 ? -6.760 -3.271 17.809 1.00 91.44 107 GLN A C 1
ATOM 815 O O . GLN A 1 107 ? -7.331 -3.418 18.893 1.00 91.44 107 GLN A O 1
ATOM 820 N N . LEU A 1 108 ? -6.840 -2.124 17.126 1.00 94.50 108 LEU A N 1
ATOM 821 C CA . LEU A 1 108 ? -7.564 -0.956 17.619 1.00 94.50 108 LEU A CA 1
ATOM 822 C C . LEU A 1 108 ? -9.078 -1.204 17.713 1.00 94.50 108 LEU A C 1
ATOM 824 O O . LEU A 1 108 ? -9.702 -0.784 18.690 1.00 94.50 108 LEU A O 1
ATOM 828 N N . LYS A 1 109 ? -9.677 -1.921 16.752 1.00 87.50 109 LYS A N 1
ATOM 829 C CA . LYS A 1 109 ? -11.092 -2.330 16.823 1.00 87.50 109 LYS A CA 1
ATOM 830 C C . LYS A 1 109 ? -11.361 -3.227 18.028 1.00 87.50 109 LYS A C 1
ATOM 832 O O . LYS A 1 109 ? -12.329 -2.997 18.753 1.00 87.50 109 LYS A O 1
ATOM 837 N N . LEU A 1 110 ? -10.500 -4.215 18.273 1.00 94.62 110 LEU A N 1
ATOM 838 C CA . LEU A 1 110 ? -10.622 -5.105 19.430 1.00 94.62 110 LEU A CA 1
ATOM 839 C C . LEU A 1 110 ? -10.489 -4.332 20.748 1.00 94.62 110 LEU A C 1
ATOM 841 O O . LEU A 1 110 ? -11.313 -4.499 21.650 1.00 94.62 110 LEU A O 1
ATOM 845 N N . ALA A 1 111 ? -9.505 -3.433 20.843 1.00 90.69 111 ALA A N 1
ATOM 846 C CA . ALA A 1 111 ? -9.315 -2.573 22.007 1.00 90.69 111 ALA A CA 1
ATOM 847 C C . ALA A 1 111 ? -10.524 -1.654 22.249 1.00 90.69 111 ALA A C 1
ATOM 849 O O . ALA A 1 111 ? -10.953 -1.488 23.392 1.00 90.69 111 ALA A O 1
ATOM 850 N N . PHE A 1 112 ? -11.115 -1.102 21.185 1.00 91.19 112 PHE A N 1
ATOM 851 C CA . PHE A 1 112 ? -12.327 -0.290 21.272 1.00 91.19 112 PHE A CA 1
ATOM 852 C C . PHE A 1 112 ? -13.512 -1.087 21.824 1.00 91.19 112 PHE A C 1
ATOM 854 O O . PHE A 1 112 ? -14.175 -0.624 22.751 1.00 91.19 112 PHE A O 1
ATOM 861 N N . VAL A 1 113 ? -13.754 -2.299 21.316 1.00 92.25 113 VAL A N 1
ATOM 862 C CA . VAL A 1 113 ? -14.827 -3.172 21.821 1.00 92.25 113 VAL A CA 1
ATOM 863 C C . VAL A 1 113 ? -14.596 -3.520 23.294 1.00 92.25 113 VAL A C 1
ATOM 865 O O . VAL A 1 113 ? -15.521 -3.428 24.102 1.00 92.25 113 VAL A O 1
ATOM 868 N N . ALA A 1 114 ? -13.363 -3.852 23.684 1.00 87.50 114 ALA A N 1
ATOM 869 C CA . ALA A 1 114 ? -13.023 -4.125 25.080 1.00 87.50 114 ALA A CA 1
ATOM 870 C C . ALA A 1 114 ? -13.263 -2.901 25.986 1.00 87.50 114 ALA A C 1
ATOM 872 O O . ALA A 1 114 ? -13.861 -3.021 27.059 1.00 87.50 114 ALA A O 1
ATOM 873 N N . ALA A 1 115 ? -12.855 -1.711 25.539 1.00 80.81 115 ALA A N 1
ATOM 874 C CA . ALA A 1 115 ? -13.089 -0.461 26.255 1.00 80.81 115 ALA A CA 1
ATOM 875 C C . ALA A 1 115 ? -14.586 -0.141 26.371 1.00 80.81 115 ALA A C 1
ATOM 877 O O . ALA A 1 115 ? -15.053 0.233 27.447 1.00 80.81 115 ALA A O 1
ATOM 878 N N . GLN A 1 116 ? -15.355 -0.346 25.300 1.00 81.62 116 GLN A N 1
ATOM 879 C CA . GLN A 1 116 ? -16.803 -0.161 25.295 1.00 81.62 116 GLN A CA 1
ATOM 880 C C . GLN A 1 116 ? -17.490 -1.113 26.283 1.00 81.62 116 GLN A C 1
ATOM 882 O O . GLN A 1 116 ? -18.306 -0.669 27.093 1.00 81.62 116 GLN A O 1
ATOM 887 N N . ASN A 1 117 ? -17.105 -2.392 26.282 1.00 89.75 117 ASN A N 1
ATOM 888 C CA . ASN A 1 117 ? -17.627 -3.402 27.204 1.00 89.75 117 ASN A CA 1
ATOM 889 C C . ASN A 1 117 ? -17.320 -3.079 28.671 1.00 89.75 117 ASN A C 1
ATOM 891 O O . ASN A 1 117 ? -18.116 -3.412 29.545 1.00 89.75 117 ASN A O 1
ATOM 895 N N . ARG A 1 118 ? -16.207 -2.390 28.952 1.00 90.38 118 ARG A N 1
ATOM 896 C CA . ARG A 1 118 ? -15.889 -1.877 30.291 1.00 90.38 118 ARG A CA 1
ATOM 897 C C . ARG A 1 118 ? -16.680 -0.612 30.637 1.00 90.38 118 ARG A C 1
ATOM 899 O O . ARG A 1 118 ? -17.149 -0.470 31.761 1.00 90.38 118 ARG A O 1
ATOM 906 N N . PHE A 1 119 ? -16.824 0.314 29.693 1.00 89.38 119 PHE A N 1
ATOM 907 C CA . PHE A 1 119 ? -17.451 1.617 29.922 1.00 89.38 119 PHE A CA 1
ATOM 908 C C . PHE A 1 119 ? -18.963 1.524 30.157 1.00 89.38 119 PHE A C 1
ATOM 910 O O . PHE A 1 119 ? -19.486 2.154 31.075 1.00 89.38 119 PHE A O 1
ATOM 917 N N . VAL A 1 120 ? -19.677 0.740 29.343 1.00 91.06 120 VAL A N 1
ATOM 918 C CA . VAL A 1 120 ? -21.145 0.638 29.393 1.00 91.06 120 VAL A CA 1
ATOM 919 C C . VAL A 1 120 ? -21.690 0.241 30.776 1.00 91.06 120 VAL A C 1
ATOM 921 O O . VAL A 1 120 ? -22.587 0.943 31.253 1.00 91.06 120 VAL A O 1
ATOM 924 N N . PRO A 1 121 ? -21.216 -0.832 31.444 1.00 81.38 121 PRO A N 1
ATOM 925 C CA . PRO A 1 121 ? -21.727 -1.205 32.763 1.00 81.38 121 PRO A CA 1
ATOM 926 C C . PRO A 1 121 ? -21.417 -0.143 33.821 1.00 81.38 121 PRO A C 1
ATOM 928 O O . PRO A 1 121 ? -22.324 0.257 34.546 1.00 81.38 121 PRO A O 1
ATOM 931 N N . ILE A 1 122 ? -20.199 0.409 33.831 1.00 89.12 122 ILE A N 1
ATOM 932 C CA . ILE A 1 122 ? -19.809 1.487 34.756 1.00 89.12 122 ILE A CA 1
ATOM 933 C C . ILE A 1 122 ? -20.728 2.703 34.582 1.00 89.12 122 ILE A C 1
ATOM 935 O O . ILE A 1 122 ? -21.213 3.273 35.556 1.00 89.12 122 ILE A O 1
ATOM 939 N N . ASN A 1 123 ? -21.019 3.095 33.341 1.00 89.69 123 ASN A N 1
ATOM 940 C CA . ASN A 1 123 ? -21.918 4.213 33.075 1.00 89.69 123 ASN A CA 1
ATOM 941 C C . ASN A 1 123 ? -23.346 3.938 33.585 1.00 89.69 123 ASN A C 1
ATOM 943 O O . ASN A 1 123 ? -23.992 4.839 34.122 1.00 89.69 123 ASN A O 1
ATOM 947 N N . LYS A 1 124 ? -23.836 2.695 33.473 1.00 92.00 124 LYS A N 1
ATOM 948 C CA . LYS A 1 124 ? -25.134 2.294 34.044 1.00 92.00 124 LYS A CA 1
ATOM 949 C C . LYS A 1 124 ? -25.133 2.378 35.573 1.00 92.00 124 LYS A C 1
ATOM 951 O O . LYS A 1 124 ? -26.071 2.940 36.137 1.00 92.00 124 LYS A O 1
ATOM 956 N N . GLU A 1 125 ? -24.091 1.879 36.234 1.00 92.75 125 GLU A N 1
ATOM 957 C CA . GLU A 1 125 ? -23.937 1.961 37.694 1.00 92.75 125 GLU A CA 1
ATOM 958 C C . GLU A 1 125 ? -23.904 3.415 38.175 1.00 92.75 125 GLU A C 1
ATOM 960 O O . GLU A 1 125 ? -24.636 3.790 39.089 1.00 92.75 125 GLU A O 1
ATOM 965 N N . MET A 1 126 ? -23.145 4.275 37.491 1.00 92.94 126 MET A N 1
ATOM 966 C CA . MET A 1 126 ? -23.087 5.709 37.784 1.00 92.94 126 MET A CA 1
ATOM 967 C C . MET A 1 126 ? -24.458 6.386 37.674 1.00 92.94 126 MET A C 1
ATOM 969 O O . MET A 1 126 ? -24.806 7.228 38.504 1.00 92.94 126 MET A O 1
ATOM 973 N N . GLN A 1 127 ? -25.259 6.029 36.667 1.00 89.06 127 GLN A N 1
ATOM 974 C CA . GLN A 1 127 ? -26.621 6.548 36.528 1.00 89.06 127 GLN A CA 1
ATOM 975 C C . GLN A 1 127 ? -27.554 6.045 37.635 1.00 89.06 127 GLN A C 1
ATOM 977 O O . GLN A 1 127 ? -28.371 6.821 38.135 1.00 89.06 127 GLN A O 1
ATOM 982 N N . ALA A 1 128 ? -27.435 4.776 38.032 1.00 89.69 128 ALA A N 1
ATOM 983 C CA . ALA A 1 128 ? -28.218 4.209 39.127 1.00 89.69 128 ALA A CA 1
ATOM 984 C C . ALA A 1 128 ? -27.904 4.907 40.459 1.00 89.69 128 ALA A C 1
ATOM 986 O O . ALA A 1 128 ? -28.821 5.369 41.140 1.00 89.69 128 ALA A O 1
ATOM 987 N N . LEU A 1 129 ? -26.616 5.084 40.773 1.00 92.69 129 LEU A N 1
ATOM 988 C CA . LEU A 1 129 ? -26.165 5.786 41.976 1.00 92.69 129 LEU A CA 1
ATOM 989 C C . LEU A 1 129 ? -26.660 7.235 42.016 1.00 92.69 129 LEU A C 1
ATOM 991 O O . LEU A 1 129 ? -27.139 7.689 43.052 1.00 92.69 129 LEU A O 1
ATOM 995 N N . ARG A 1 130 ? -26.625 7.957 40.886 1.00 90.75 130 ARG A N 1
ATOM 996 C CA . ARG A 1 130 ? -27.178 9.321 40.806 1.00 90.75 130 ARG A CA 1
ATOM 997 C C . ARG A 1 130 ? -28.658 9.365 41.181 1.00 90.75 130 ARG A C 1
ATOM 999 O O . ARG A 1 130 ? -29.046 10.201 41.988 1.00 90.75 130 ARG A O 1
ATOM 1006 N N . LYS A 1 131 ? -29.474 8.455 40.638 1.00 93.06 131 LYS A N 1
ATOM 1007 C CA . LYS A 1 131 ? -30.909 8.383 40.967 1.00 93.06 131 LYS A CA 1
ATOM 1008 C C . LYS A 1 131 ? -31.145 8.065 42.442 1.00 93.06 131 LYS A C 1
ATOM 1010 O O . LYS A 1 131 ? -32.032 8.651 43.053 1.00 93.06 131 LYS A O 1
ATOM 1015 N N . GLN A 1 132 ? -30.346 7.166 43.014 1.00 94.88 132 GLN A N 1
ATOM 1016 C CA . GLN A 1 132 ? -30.442 6.817 44.428 1.00 94.88 132 GLN A CA 1
ATOM 1017 C C . GLN A 1 132 ? -30.125 8.022 45.325 1.00 94.88 132 GLN A C 1
ATOM 1019 O O . GLN A 1 132 ? -30.900 8.316 46.233 1.00 94.88 132 GLN A O 1
ATOM 1024 N N . ILE A 1 133 ? -29.051 8.762 45.030 1.00 93.94 133 ILE A N 1
ATOM 1025 C CA . ILE A 1 133 ? -28.689 9.990 45.756 1.00 93.94 133 ILE A CA 1
ATOM 1026 C C . ILE A 1 133 ? -29.812 11.031 45.665 1.00 93.94 133 ILE A C 1
ATOM 1028 O O . ILE A 1 133 ? -30.176 11.623 46.679 1.00 93.94 133 ILE A O 1
ATOM 1032 N N . GLU A 1 134 ? -30.386 11.233 44.477 1.00 94.12 134 GLU A N 1
ATOM 1033 C CA . GLU A 1 134 ? -31.510 12.156 44.280 1.00 94.12 134 GLU A CA 1
ATOM 1034 C C . GLU A 1 134 ? -32.717 11.749 45.140 1.00 94.12 134 GLU A C 1
ATOM 1036 O O . GLU A 1 134 ? -33.253 12.567 45.882 1.00 94.12 134 GLU A O 1
ATOM 1041 N N . SER A 1 135 ? -33.084 10.461 45.126 1.00 92.44 135 SER A N 1
ATOM 1042 C CA . SER A 1 135 ? -34.209 9.948 45.920 1.00 92.44 135 SER A CA 1
ATOM 1043 C C . SER A 1 135 ? -34.003 10.116 47.429 1.00 92.44 135 SER A C 1
ATOM 1045 O O . SER A 1 135 ? -34.939 10.476 48.139 1.00 92.44 135 SER A O 1
ATOM 1047 N N . GLN A 1 136 ? -32.772 9.920 47.919 1.00 90.19 136 GLN A N 1
ATOM 1048 C CA . GLN A 1 136 ? -32.418 10.124 49.327 1.00 90.19 136 GLN A CA 1
ATOM 1049 C C . GLN A 1 136 ? -32.481 11.600 49.725 1.00 90.19 136 GLN A C 1
ATOM 1051 O O . GLN A 1 136 ? -32.881 11.910 50.843 1.00 90.19 136 GLN A O 1
ATOM 1056 N N . ARG A 1 137 ? -32.111 12.514 48.819 1.00 90.31 137 ARG A N 1
ATOM 1057 C CA . ARG A 1 137 ? -32.230 13.960 49.051 1.00 90.31 137 ARG A CA 1
ATOM 1058 C C . ARG A 1 137 ? -33.675 14.428 49.124 1.00 90.31 137 ARG A C 1
ATOM 1060 O O . ARG A 1 137 ? -33.950 15.335 49.888 1.00 90.31 137 ARG A O 1
ATOM 1067 N N . THR A 1 138 ? -34.572 13.843 48.335 1.00 89.50 138 THR A N 1
ATOM 1068 C CA . THR A 1 138 ? -35.996 14.215 48.340 1.00 89.50 138 THR A CA 1
ATOM 1069 C C . THR A 1 138 ? -36.809 13.544 49.449 1.00 89.50 138 THR A C 1
ATOM 1071 O O . THR A 1 138 ? -37.948 13.938 49.678 1.00 89.50 138 THR A O 1
ATOM 1074 N N . ALA A 1 139 ? -36.268 12.500 50.086 1.00 78.88 139 ALA A N 1
ATOM 1075 C CA . ALA A 1 139 ? -36.931 11.750 51.156 1.00 78.88 139 ALA A CA 1
ATOM 1076 C C . ALA A 1 139 ? -36.565 12.230 52.576 1.00 78.88 139 ALA A C 1
ATOM 1078 O O . ALA A 1 139 ? -37.241 11.836 53.525 1.00 78.88 139 ALA A O 1
ATOM 1079 N N . ASN A 1 140 ? -35.513 13.045 52.711 1.00 61.38 140 ASN A N 1
ATOM 1080 C CA . ASN A 1 140 ? -35.133 13.760 53.936 1.00 61.38 140 ASN A CA 1
ATOM 1081 C C . ASN A 1 140 ? -35.669 15.193 53.908 1.00 61.38 140 ASN A C 1
ATOM 1083 O O . ASN A 1 140 ? -35.948 15.720 55.005 1.00 61.38 140 ASN A O 1
#

Foldseek 3Di:
DDDDDDDDDDDDDDDDDDDDDDDDDDDDDDDDDDDDDDDDDDDDDPPPPPPPCPPVNVCVVCVVVVVVVVVVVVVVVVVVVVVVVVVVVVVVVVVVVVVVVVVVVVVVVVVVVVVCVVVVVVVVVVVVVVVVVVVVVVVD

Solvent-accessible surface area (backbone atoms only — not comparable to full-atom values): 9161 Å² total; per-residue (Å²): 133,89,84,90,84,81,84,82,78,86,83,81,88,81,92,81,89,83,84,90,84,81,86,84,87,82,90,85,84,87,86,90,82,84,84,89,83,92,79,84,89,85,81,84,74,88,65,79,76,72,79,81,64,52,69,66,61,52,43,66,68,44,46,62,59,52,52,52,53,52,51,51,51,50,52,53,50,52,54,48,53,52,51,51,51,52,49,52,52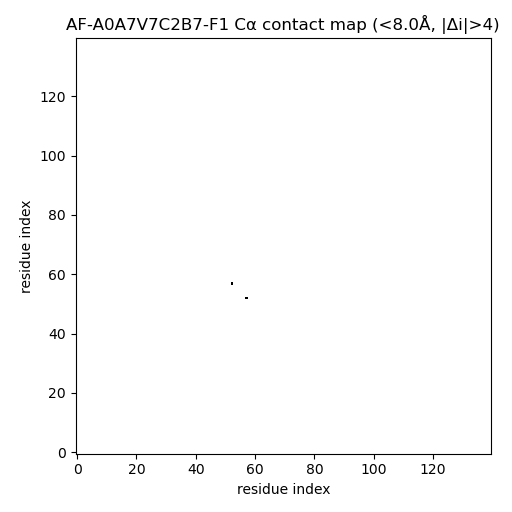,52,51,51,51,52,50,50,52,51,53,51,52,52,50,53,51,52,53,49,52,54,52,48,52,54,50,48,67,56,45,55,58,53,54,52,51,55,53,51,52,51,52,50,53,51,53,56,62,76,73,108

Secondary structure (DSSP, 8-state):
----------------------------------------------S-------HHHHHHHHHHHHHHHHHHHHHHHHHHHHHHHHHHHHHHHHHHHHHHHHHHHHHHHHHHHHHHHHHHHHHHHHHHHHHHHHHHHHH-

Radius of gyration: 44.33 Å; Cα contacts (8 Å, |Δi|>4): 1; chains: 1; bounding box: 72×39×141 Å

Mean predicted aligned error: 19.34 Å

Sequence (140 aa):
MRKLAILIALAVLPACSDSQEGQARSEAAPSAVEDGVSTTPKESRLAAAQPEVSPKKRWDELRPAYISARDEYREIRARLNEKEEELKAATAANSADAARLSEELEQLKLAFVAAQNRFVPINKEMQALRKQIESQRTAN

pLDDT: mean 71.0, std 23.06, range [31.33, 95.75]